Protein AF-A0A7S2TZS9-F1 (afdb_monomer_lite)

Radius of gyration: 16.5 Å; chains: 1; bounding box: 41×32×39 Å

Secondary structure (DSSP, 8-state):
-HHHHHHHTT-S-----PPPTTGGGS-HHHHHHHHT-SSGGG-EEEEEEEETT----SSS-TTS-SEEEEEEETTPPP-HHHHHHHHHHHSPTTSPPPPGGG--EEEPPHHHHHHHHSS-TT---SSS-SS-PPEEE-TTGGGS--

Structure (mmCIF, N/CA/C/O backbone):
data_AF-A0A7S2TZS9-F1
#
_entry.id   AF-A0A7S2TZS9-F1
#
loop_
_atom_site.group_PDB
_atom_site.id
_atom_site.type_symbol
_atom_site.label_atom_id
_atom_site.label_alt_id
_atom_site.label_comp_id
_atom_site.label_asym_id
_atom_site.label_entity_id
_atom_site.label_seq_id
_atom_site.pdbx_PDB_ins_code
_atom_site.Cartn_x
_atom_site.Cartn_y
_atom_site.Cartn_z
_atom_site.occupancy
_atom_site.B_iso_or_equiv
_atom_site.auth_seq_id
_atom_site.auth_comp_id
_atom_site.auth_asym_id
_atom_site.auth_atom_id
_atom_site.pdbx_PDB_model_num
ATOM 1 N N . ARG A 1 1 ? 17.184 -11.361 4.198 1.00 77.44 1 ARG A N 1
ATOM 2 C CA . ARG A 1 1 ? 15.869 -11.066 4.832 1.00 77.44 1 ARG A CA 1
ATOM 3 C C . ARG A 1 1 ? 14.644 -11.398 3.969 1.00 77.44 1 ARG A C 1
ATOM 5 O O . ARG A 1 1 ? 14.068 -12.443 4.199 1.00 77.44 1 ARG A O 1
ATOM 12 N N . LEU A 1 2 ? 14.186 -10.570 3.008 1.00 83.56 2 LEU A N 1
ATOM 13 C CA . LEU A 1 2 ? 12.896 -10.843 2.319 1.00 83.56 2 LEU A CA 1
ATOM 14 C C . LEU A 1 2 ? 12.884 -12.157 1.523 1.00 83.56 2 LEU A C 1
ATOM 16 O O . LEU A 1 2 ? 11.884 -12.861 1.530 1.00 83.56 2 LEU A O 1
ATOM 20 N N . ARG A 1 3 ? 14.005 -12.504 0.878 1.00 83.88 3 ARG A N 1
ATOM 21 C CA . ARG A 1 3 ? 14.159 -13.792 0.184 1.00 83.88 3 ARG A CA 1
ATOM 22 C C . ARG A 1 3 ? 14.045 -14.981 1.139 1.00 83.88 3 ARG A C 1
ATOM 24 O O . ARG A 1 3 ? 13.292 -15.896 0.846 1.00 83.88 3 ARG A O 1
ATOM 31 N N . GLU A 1 4 ? 14.747 -14.934 2.274 1.00 85.38 4 GLU A N 1
ATOM 32 C CA . GLU A 1 4 ? 14.646 -15.971 3.314 1.00 85.38 4 GLU A CA 1
ATOM 33 C C . GLU A 1 4 ? 13.214 -16.082 3.843 1.00 85.38 4 GLU A C 1
ATOM 35 O O . GLU A 1 4 ? 12.684 -17.176 3.953 1.00 85.38 4 GLU A O 1
ATOM 40 N N . LEU A 1 5 ? 12.557 -14.951 4.108 1.00 84.88 5 LEU A N 1
ATOM 41 C CA . LEU A 1 5 ? 11.201 -14.940 4.646 1.00 84.88 5 LEU A CA 1
ATOM 42 C C . LEU A 1 5 ? 10.164 -15.447 3.631 1.00 84.88 5 LEU A C 1
ATOM 44 O O . LEU A 1 5 ? 9.240 -16.155 4.000 1.00 84.88 5 LEU A O 1
ATOM 48 N N . CYS A 1 6 ? 10.324 -15.167 2.337 1.00 84.31 6 CYS A N 1
ATOM 49 C CA . CYS A 1 6 ? 9.469 -15.784 1.321 1.00 84.31 6 CYS A CA 1
ATOM 50 C C . CYS A 1 6 ? 9.692 -17.296 1.179 1.00 84.31 6 CYS A C 1
ATOM 52 O O . CYS A 1 6 ? 8.790 -17.967 0.696 1.00 84.31 6 CYS A O 1
ATOM 54 N N . ALA A 1 7 ? 10.838 -17.834 1.608 1.00 82.94 7 ALA A N 1
ATOM 55 C CA . ALA A 1 7 ? 11.068 -19.278 1.636 1.00 82.94 7 ALA A CA 1
ATOM 56 C C . ALA A 1 7 ? 10.362 -19.975 2.814 1.00 82.94 7 ALA A C 1
ATOM 58 O O . ALA A 1 7 ? 10.189 -21.189 2.780 1.00 82.94 7 ALA A O 1
ATOM 59 N N . THR A 1 8 ? 9.943 -19.231 3.844 1.00 86.69 8 THR A N 1
ATOM 60 C CA . THR A 1 8 ? 9.249 -19.783 5.022 1.00 86.69 8 THR A CA 1
ATOM 61 C C . THR A 1 8 ? 7.729 -19.614 4.978 1.00 86.69 8 THR A C 1
ATOM 63 O O . THR A 1 8 ? 7.026 -20.167 5.820 1.00 86.69 8 THR A O 1
ATOM 66 N N . ILE A 1 9 ? 7.206 -18.858 4.010 1.00 84.81 9 ILE A N 1
ATOM 67 C CA . ILE A 1 9 ? 5.772 -18.591 3.835 1.00 84.81 9 ILE A CA 1
ATOM 68 C C . ILE A 1 9 ? 5.286 -19.393 2.619 1.00 84.81 9 ILE A C 1
ATOM 70 O O . ILE A 1 9 ? 6.026 -19.474 1.639 1.00 84.81 9 ILE A O 1
ATOM 74 N N . PRO A 1 10 ? 4.060 -19.956 2.622 1.00 86.12 10 PRO A N 1
ATOM 75 C CA . PRO A 1 10 ? 3.513 -20.724 1.499 1.00 86.12 10 PRO A CA 1
ATOM 76 C C . PRO A 1 10 ? 3.142 -19.828 0.302 1.00 86.12 10 PRO A C 1
ATOM 78 O O . PRO A 1 10 ? 1.979 -19.700 -0.078 1.00 86.12 10 PRO A O 1
ATOM 81 N N . ILE A 1 11 ? 4.138 -19.173 -0.293 1.00 84.38 11 ILE A N 1
ATOM 82 C CA . ILE A 1 11 ? 4.017 -18.403 -1.527 1.00 84.38 11 ILE A CA 1
ATOM 83 C C . ILE A 1 11 ? 4.520 -19.304 -2.664 1.00 84.38 11 ILE A C 1
ATOM 85 O O . ILE A 1 11 ? 5.704 -19.640 -2.680 1.00 84.38 11 ILE A O 1
ATOM 89 N N . PRO A 1 12 ? 3.669 -19.685 -3.635 1.00 85.19 12 PRO A N 1
ATOM 90 C CA . PRO A 1 12 ? 4.034 -20.668 -4.659 1.00 85.19 12 PRO A CA 1
ATOM 91 C C . PRO A 1 12 ? 5.134 -20.173 -5.605 1.00 85.19 12 PRO A C 1
ATOM 93 O O . PRO A 1 12 ? 5.866 -20.973 -6.181 1.00 85.19 12 PRO A O 1
ATOM 96 N N . SER A 1 13 ? 5.266 -18.855 -5.783 1.00 88.00 13 SER A N 1
ATOM 97 C CA . SER A 1 13 ? 6.365 -18.268 -6.545 1.00 88.00 13 SER A CA 1
ATOM 98 C C . SER A 1 13 ? 6.644 -16.827 -6.119 1.00 88.00 13 SER A C 1
ATOM 100 O O . SER A 1 13 ? 5.725 -16.055 -5.845 1.00 88.00 13 SER A O 1
ATOM 102 N N . ALA A 1 14 ? 7.920 -16.447 -6.093 1.00 88.81 14 ALA A N 1
ATOM 103 C CA . ALA A 1 14 ? 8.351 -15.067 -5.908 1.00 88.81 14 ALA A CA 1
ATOM 104 C C . ALA A 1 14 ? 9.623 -14.809 -6.723 1.00 88.81 14 ALA A C 1
ATOM 106 O O . ALA A 1 14 ? 10.540 -15.631 -6.745 1.00 88.81 14 ALA A O 1
ATOM 107 N N . ARG A 1 15 ? 9.702 -13.651 -7.385 1.00 89.88 15 ARG A N 1
ATOM 108 C CA . ARG A 1 15 ? 10.897 -13.212 -8.119 1.00 89.88 15 ARG A CA 1
ATOM 109 C C . ARG A 1 15 ? 11.338 -11.848 -7.607 1.00 89.88 15 ARG A C 1
ATOM 111 O O . ARG A 1 15 ? 10.583 -10.885 -7.651 1.00 89.88 15 ARG A O 1
ATOM 118 N N . PHE A 1 16 ? 12.581 -11.768 -7.138 1.00 90.12 16 PHE A N 1
ATOM 119 C CA . PHE A 1 16 ? 13.166 -10.537 -6.606 1.00 90.12 16 PHE A CA 1
ATOM 120 C C . PHE A 1 16 ? 14.146 -9.937 -7.604 1.00 90.12 16 PHE A C 1
ATOM 122 O O . PHE A 1 16 ? 15.170 -10.559 -7.899 1.00 90.12 16 PHE A O 1
ATOM 129 N N . LYS A 1 17 ? 13.888 -8.705 -8.040 1.00 91.69 17 LYS A N 1
ATOM 130 C CA . LYS A 1 17 ? 14.800 -7.929 -8.885 1.00 91.69 17 LYS A CA 1
ATOM 131 C C . LYS A 1 17 ? 15.447 -6.807 -8.080 1.00 91.69 17 LYS A C 1
ATOM 133 O O . LYS A 1 17 ? 14.787 -6.167 -7.265 1.00 91.69 17 LYS A O 1
ATOM 138 N N . ARG A 1 18 ? 16.751 -6.600 -8.280 1.00 91.94 18 ARG A N 1
ATOM 139 C CA . ARG A 1 18 ? 17.460 -5.441 -7.726 1.00 91.94 18 ARG A CA 1
ATOM 140 C C . ARG A 1 18 ? 17.217 -4.261 -8.654 1.00 91.94 18 ARG A C 1
ATOM 142 O O . ARG A 1 18 ? 17.446 -4.385 -9.852 1.00 91.94 18 ARG A O 1
ATOM 149 N N . ALA A 1 19 ? 16.738 -3.160 -8.095 1.00 91.75 19 ALA A N 1
ATOM 150 C CA . ALA A 1 19 ? 16.517 -1.933 -8.836 1.00 91.75 19 ALA A CA 1
ATOM 151 C C . ALA A 1 19 ? 17.677 -0.948 -8.606 1.00 91.75 19 ALA A C 1
ATOM 153 O O . ALA A 1 19 ? 18.275 -0.977 -7.525 1.00 91.75 19 ALA A O 1
ATOM 154 N N . PRO A 1 20 ? 17.997 -0.093 -9.591 1.00 93.88 20 PRO A N 1
ATOM 155 C CA . PRO A 1 20 ? 18.914 1.031 -9.413 1.00 93.88 20 PRO A CA 1
ATOM 156 C C . PRO A 1 20 ? 18.473 1.991 -8.298 1.00 93.88 20 PRO A C 1
ATOM 158 O O . PRO A 1 20 ? 17.305 2.014 -7.904 1.00 93.88 20 PRO A O 1
ATOM 161 N N . SER A 1 21 ? 19.400 2.800 -7.781 1.00 92.19 21 SER A N 1
ATOM 162 C CA . SER A 1 21 ? 19.123 3.749 -6.688 1.00 92.19 21 SER A CA 1
ATOM 163 C C . SER A 1 21 ? 18.128 4.849 -7.078 1.00 92.19 21 SER A C 1
ATOM 165 O O . SER A 1 21 ? 17.376 5.331 -6.231 1.00 92.19 21 SER A O 1
ATOM 167 N N . ASP A 1 22 ? 18.075 5.209 -8.357 1.00 94.25 22 ASP A N 1
ATOM 168 C CA . ASP A 1 22 ? 17.181 6.204 -8.950 1.00 94.25 22 ASP A CA 1
ATOM 169 C C . ASP A 1 22 ? 15.835 5.620 -9.415 1.00 94.25 22 ASP A C 1
ATOM 171 O O . ASP A 1 22 ? 15.005 6.346 -9.954 1.00 94.25 22 ASP A O 1
ATOM 175 N N . TYR A 1 23 ? 15.555 4.339 -9.148 1.00 93.50 23 TYR A N 1
ATOM 176 C CA . TYR A 1 23 ? 14.336 3.632 -9.575 1.00 93.50 23 TYR A CA 1
ATOM 177 C C . TYR A 1 23 ? 13.025 4.399 -9.326 1.00 93.50 23 TYR A C 1
ATOM 179 O O . TYR A 1 23 ? 12.090 4.348 -10.125 1.00 93.50 23 TYR A O 1
ATOM 187 N N . TYR A 1 24 ? 12.930 5.136 -8.216 1.00 89.50 24 TYR A N 1
ATOM 188 C CA . TYR A 1 24 ? 11.730 5.908 -7.885 1.00 89.50 24 TYR A CA 1
ATOM 189 C C . TYR A 1 24 ? 11.574 7.220 -8.671 1.00 89.50 24 TYR A C 1
ATOM 191 O O . TYR A 1 24 ? 10.507 7.831 -8.581 1.00 89.50 24 TYR A O 1
ATOM 199 N N . GLN A 1 25 ? 12.573 7.619 -9.458 1.00 94.62 25 GLN A N 1
ATOM 200 C CA . GLN A 1 25 ? 12.524 8.745 -10.397 1.00 94.62 25 GLN A CA 1
ATOM 201 C C . GLN A 1 25 ? 12.023 8.317 -11.787 1.00 94.62 25 GLN A C 1
ATOM 203 O O . GLN A 1 25 ? 11.595 9.156 -12.571 1.00 94.62 25 GLN A O 1
ATOM 208 N N . TRP A 1 26 ? 12.022 7.014 -12.080 1.00 96.56 26 TRP A N 1
ATOM 209 C CA . TRP A 1 26 ? 11.635 6.466 -13.382 1.00 96.56 26 TRP A CA 1
ATOM 210 C C . TRP A 1 26 ? 10.127 6.545 -13.641 1.00 96.56 26 TRP A C 1
ATOM 212 O O . TRP A 1 26 ? 9.327 6.548 -12.695 1.00 96.56 26 TRP A O 1
ATOM 222 N N . THR A 1 27 ? 9.722 6.504 -14.912 1.00 97.69 27 THR A N 1
ATOM 223 C CA . THR A 1 27 ? 8.310 6.352 -15.304 1.00 97.69 27 THR A CA 1
ATOM 224 C C . THR A 1 27 ? 7.768 4.973 -14.916 1.00 97.69 27 THR A C 1
ATOM 226 O O . THR A 1 27 ? 8.523 4.052 -14.592 1.00 97.69 27 THR A O 1
ATOM 229 N N . LEU A 1 28 ? 6.443 4.795 -14.924 1.00 97.31 28 LEU A N 1
ATOM 230 C CA . LEU A 1 28 ? 5.850 3.493 -14.598 1.00 97.31 28 LEU A CA 1
ATOM 231 C C . LEU A 1 28 ? 6.187 2.429 -15.649 1.00 97.31 28 LEU A C 1
ATOM 233 O O . LEU A 1 28 ? 6.355 1.267 -15.293 1.00 97.31 28 LEU A O 1
ATOM 237 N N . GLU A 1 29 ? 6.339 2.813 -16.912 1.00 98.19 29 GLU A N 1
ATOM 238 C CA . GLU A 1 29 ? 6.713 1.934 -18.022 1.00 98.19 29 GLU A CA 1
ATOM 239 C C . GLU A 1 29 ? 8.135 1.402 -17.832 1.00 98.19 29 GLU A C 1
ATOM 241 O O . GLU A 1 29 ? 8.343 0.193 -17.863 1.00 98.19 29 GLU A O 1
ATOM 246 N N . GLN A 1 30 ? 9.092 2.274 -17.499 1.00 97.81 30 GLN A N 1
ATOM 247 C CA . GLN A 1 30 ? 10.467 1.860 -17.198 1.00 97.81 30 GLN A CA 1
ATOM 248 C C . GLN A 1 30 ? 10.518 0.884 -16.013 1.00 97.81 30 GLN A C 1
ATOM 250 O O . GLN A 1 30 ? 11.229 -0.122 -16.041 1.00 97.81 30 GLN A O 1
ATOM 255 N N . ARG A 1 31 ? 9.728 1.145 -14.961 1.00 97.19 31 ARG A N 1
ATOM 256 C CA . ARG A 1 31 ? 9.622 0.240 -13.805 1.00 97.19 31 ARG A CA 1
ATOM 257 C C . ARG A 1 31 ? 8.969 -1.089 -14.176 1.00 97.19 31 ARG A C 1
ATOM 259 O O . ARG A 1 31 ? 9.418 -2.128 -13.697 1.00 97.19 31 ARG A O 1
ATOM 266 N N . ARG A 1 32 ? 7.930 -1.068 -15.017 1.00 97.06 32 ARG A N 1
ATOM 267 C CA . ARG A 1 32 ? 7.264 -2.264 -15.557 1.00 97.06 32 ARG A CA 1
ATOM 268 C C . ARG A 1 32 ? 8.271 -3.122 -16.304 1.00 97.06 32 ARG A C 1
ATOM 270 O O . ARG A 1 32 ? 8.345 -4.314 -16.017 1.00 97.06 32 ARG A O 1
ATOM 277 N N . ASP A 1 33 ? 9.052 -2.521 -17.192 1.00 97.25 33 ASP A N 1
ATOM 278 C CA . ASP A 1 33 ? 10.025 -3.225 -18.030 1.00 97.25 33 ASP A CA 1
ATOM 279 C C . ASP A 1 33 ? 11.126 -3.852 -17.176 1.00 97.25 33 ASP A C 1
ATOM 281 O O . ASP A 1 33 ? 11.392 -5.051 -17.284 1.00 97.25 33 ASP A O 1
ATOM 285 N N . LEU A 1 34 ? 11.673 -3.091 -16.219 1.00 96.38 34 LEU A N 1
ATOM 286 C CA . LEU A 1 34 ? 12.624 -3.623 -15.244 1.00 96.38 34 LEU A CA 1
ATOM 287 C C . LEU A 1 34 ? 12.024 -4.800 -14.475 1.00 96.38 34 LEU A C 1
ATOM 289 O O . LEU A 1 34 ? 12.668 -5.841 -14.340 1.00 96.38 34 LEU A O 1
ATOM 293 N N . LEU A 1 35 ? 10.793 -4.664 -13.975 1.00 94.75 35 LEU A N 1
ATOM 294 C CA . LEU A 1 35 ? 10.125 -5.705 -13.198 1.00 94.75 35 LEU A CA 1
ATOM 295 C C . LEU A 1 35 ? 9.650 -6.885 -14.056 1.00 94.75 35 LEU A C 1
ATOM 297 O O . LEU A 1 35 ? 9.549 -7.999 -13.542 1.00 94.75 35 LEU A O 1
ATOM 301 N N . GLY A 1 36 ? 9.536 -6.721 -15.373 1.00 94.94 36 GLY A N 1
ATOM 302 C CA . GLY A 1 36 ? 8.982 -7.717 -16.293 1.00 94.94 36 GLY A CA 1
ATOM 303 C C . GLY A 1 36 ? 7.482 -7.925 -16.083 1.00 94.94 36 GLY A C 1
ATOM 304 O O . GLY A 1 36 ? 7.004 -9.050 -16.183 1.00 94.94 36 GLY A O 1
ATOM 305 N N . ALA A 1 37 ? 6.763 -6.868 -15.702 1.00 94.75 37 ALA A N 1
ATOM 306 C CA . ALA A 1 37 ? 5.319 -6.921 -15.503 1.00 94.75 37 ALA A CA 1
ATOM 307 C C . ALA A 1 37 ? 4.573 -6.788 -16.851 1.00 94.75 37 ALA A C 1
ATOM 309 O O . ALA A 1 37 ? 5.026 -6.023 -17.701 1.00 94.75 37 ALA A O 1
ATOM 310 N N . PRO A 1 38 ? 3.412 -7.446 -17.054 1.00 95.06 38 PRO A N 1
ATOM 311 C CA . PRO A 1 38 ? 2.683 -7.369 -18.329 1.00 95.06 38 PRO A CA 1
ATOM 312 C C . PRO A 1 38 ? 2.175 -5.959 -18.666 1.00 95.06 38 PRO A C 1
ATOM 314 O O . PRO A 1 38 ? 2.148 -5.548 -19.822 1.00 95.06 38 PRO A O 1
ATOM 317 N N . HIS A 1 39 ? 1.772 -5.199 -17.646 1.00 96.12 39 HIS A N 1
ATOM 318 C CA . HIS A 1 39 ? 1.255 -3.839 -17.783 1.00 96.12 39 HIS A CA 1
ATOM 319 C C . HIS A 1 39 ? 1.558 -3.016 -16.525 1.00 96.12 39 HIS A C 1
ATOM 321 O O . HIS A 1 39 ? 1.795 -3.576 -15.451 1.00 96.12 39 HIS A O 1
ATOM 327 N N . ILE A 1 40 ? 1.502 -1.684 -16.619 1.00 97.06 40 ILE A N 1
ATOM 328 C CA . ILE A 1 40 ? 1.723 -0.789 -15.468 1.00 97.06 40 ILE A CA 1
ATOM 329 C C . ILE A 1 40 ? 0.702 -1.005 -14.336 1.00 97.06 40 ILE A C 1
ATOM 331 O O . ILE A 1 40 ? 0.997 -0.721 -13.178 1.00 97.06 40 ILE A O 1
ATOM 335 N N . ASP A 1 41 ? -0.467 -1.576 -14.638 1.00 95.94 41 ASP A N 1
ATOM 336 C CA . ASP A 1 41 ? -1.493 -1.908 -13.639 1.00 95.94 41 ASP A CA 1
ATOM 337 C C . ASP A 1 41 ? -1.111 -3.072 -12.718 1.00 95.94 41 ASP A C 1
ATOM 339 O O . ASP A 1 41 ? -1.730 -3.256 -11.674 1.00 95.94 41 ASP A O 1
ATOM 343 N N . TYR A 1 42 ? -0.077 -3.841 -13.055 1.00 95.62 42 TYR A N 1
ATOM 344 C CA . TYR A 1 42 ? 0.471 -4.861 -12.158 1.00 95.62 42 TYR A CA 1
ATOM 345 C C . TYR A 1 42 ? 1.411 -4.253 -11.112 1.00 95.62 42 TYR A C 1
ATOM 347 O O . TYR A 1 42 ? 1.705 -4.878 -10.092 1.00 95.62 42 TYR A O 1
ATOM 355 N N . LEU A 1 43 ? 1.878 -3.019 -11.330 1.00 95.62 43 LEU A N 1
ATOM 356 C CA . LEU A 1 43 ? 2.747 -2.337 -10.385 1.00 95.62 43 LEU A CA 1
ATOM 357 C C . LEU A 1 43 ? 1.928 -1.850 -9.195 1.00 95.62 43 LEU A C 1
ATOM 359 O O . LEU A 1 43 ? 1.038 -1.009 -9.332 1.00 95.62 43 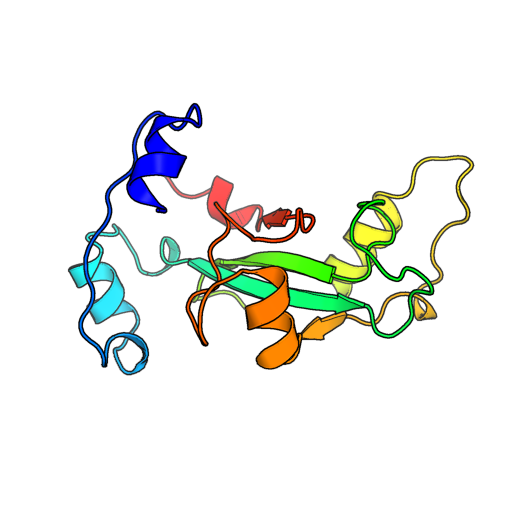LEU A O 1
ATOM 363 N N . CYS A 1 44 ? 2.278 -2.329 -8.006 1.00 95.19 44 CYS A N 1
ATOM 364 C CA . CYS A 1 44 ? 1.623 -1.952 -6.761 1.00 95.19 44 CYS A CA 1
ATOM 365 C C . CYS A 1 44 ? 2.536 -1.098 -5.886 1.00 95.19 44 CYS A C 1
ATOM 367 O O . CYS A 1 44 ? 3.750 -1.292 -5.850 1.00 95.19 44 CYS A O 1
ATOM 369 N N . LYS A 1 45 ? 1.926 -0.192 -5.127 1.00 92.88 45 LYS A N 1
ATOM 370 C CA . LYS A 1 45 ? 2.564 0.508 -4.016 1.00 92.88 45 LYS A CA 1
ATOM 371 C C . LYS A 1 45 ? 1.894 0.126 -2.710 1.00 92.88 45 LYS A C 1
ATOM 373 O O . LYS A 1 45 ? 0.677 -0.070 -2.648 1.00 92.88 45 LYS A O 1
ATOM 378 N N . THR A 1 46 ? 2.705 0.103 -1.667 1.00 92.69 46 THR A N 1
ATOM 379 C CA . THR A 1 46 ? 2.261 -0.119 -0.298 1.00 92.69 46 THR A CA 1
ATOM 380 C C . THR A 1 46 ? 2.416 1.181 0.472 1.00 92.69 46 THR A C 1
ATOM 382 O O . THR A 1 46 ? 3.453 1.834 0.393 1.00 92.69 46 THR A O 1
ATOM 385 N N 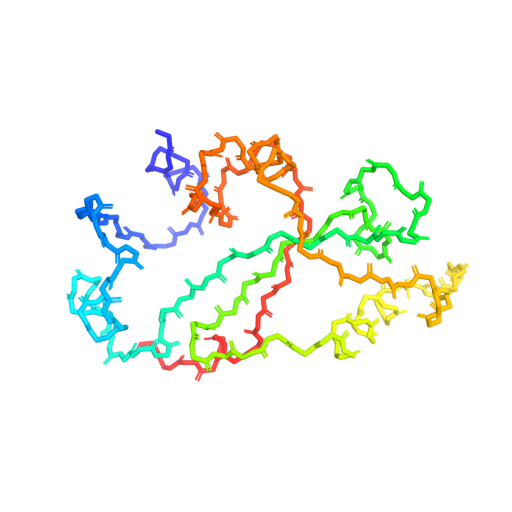. MET A 1 47 ? 1.377 1.583 1.196 1.00 92.00 47 MET A N 1
ATOM 386 C CA . MET A 1 47 ? 1.389 2.786 2.027 1.00 92.00 47 MET A CA 1
ATOM 387 C C . MET A 1 47 ? 0.888 2.441 3.420 1.00 92.00 47 MET A C 1
ATOM 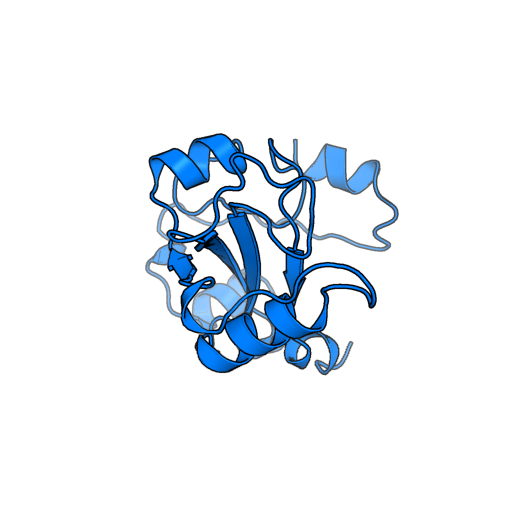389 O O . MET A 1 47 ? -0.079 1.694 3.553 1.00 92.00 47 MET A O 1
ATOM 393 N N . ILE A 1 48 ? 1.485 3.028 4.451 1.00 94.12 48 ILE A N 1
ATOM 394 C CA . ILE A 1 48 ? 0.980 2.904 5.817 1.00 94.12 48 ILE A CA 1
ATOM 395 C C . ILE A 1 48 ? 0.110 4.122 6.118 1.00 94.12 48 ILE A C 1
ATOM 397 O O . ILE A 1 48 ? 0.528 5.269 5.957 1.00 94.12 48 ILE A O 1
ATOM 401 N N . MET A 1 49 ? -1.121 3.862 6.538 1.00 95.06 49 MET A N 1
ATOM 402 C CA . MET A 1 49 ? -2.110 4.857 6.919 1.00 95.06 49 MET A CA 1
ATOM 403 C C . MET A 1 49 ? -2.306 4.827 8.432 1.00 95.06 49 MET A C 1
ATOM 405 O O . MET A 1 49 ? -2.639 3.791 8.996 1.00 95.06 49 MET A O 1
ATOM 409 N N . LYS A 1 50 ? -2.155 5.975 9.082 1.00 96.19 50 LYS A N 1
ATOM 410 C CA . LYS A 1 50 ? -2.439 6.208 10.496 1.00 96.19 50 LYS A CA 1
ATOM 411 C C . LYS A 1 50 ? -3.877 6.684 10.678 1.00 96.19 50 LYS A C 1
ATOM 413 O O . LYS A 1 50 ? -4.283 7.684 10.076 1.00 96.19 50 LYS A O 1
ATOM 418 N N . ASN A 1 51 ? -4.630 6.037 11.565 1.00 95.25 51 ASN A N 1
ATOM 419 C CA . ASN A 1 51 ? -5.883 6.587 12.068 1.00 95.25 51 ASN A CA 1
ATOM 420 C C . ASN A 1 51 ? -5.581 7.615 13.169 1.00 95.25 51 ASN A C 1
ATOM 422 O O . ASN A 1 51 ? -5.237 7.279 14.304 1.00 95.25 51 ASN A O 1
ATOM 426 N N . THR A 1 52 ? -5.716 8.902 12.861 1.00 95.12 52 THR A N 1
ATOM 427 C CA . THR A 1 52 ? -5.367 9.961 13.823 1.00 95.12 52 THR A CA 1
ATOM 428 C C . THR A 1 52 ? -6.440 10.191 14.886 1.00 95.12 52 THR A C 1
ATOM 430 O O . THR A 1 52 ? -6.243 11.031 15.756 1.00 95.12 52 THR A O 1
ATOM 433 N N . ARG A 1 53 ? -7.591 9.512 14.797 1.00 94.00 53 ARG A N 1
ATOM 434 C CA . ARG A 1 53 ? -8.736 9.710 15.701 1.00 94.00 53 ARG A CA 1
ATOM 435 C C . ARG A 1 53 ? -9.112 8.480 16.524 1.00 94.00 53 ARG A C 1
ATOM 437 O O . ARG A 1 53 ? -9.998 8.585 17.367 1.00 94.00 53 ARG A O 1
ATOM 444 N N . THR A 1 54 ? -8.448 7.345 16.308 1.00 91.88 54 THR A N 1
ATOM 445 C CA . THR A 1 54 ? -8.604 6.191 17.200 1.00 91.88 54 THR A CA 1
ATOM 446 C C . THR A 1 54 ? -7.858 6.406 18.515 1.00 91.88 54 THR A C 1
ATOM 448 O O . THR A 1 54 ? -6.827 7.088 18.554 1.00 91.88 54 THR A O 1
ATOM 451 N N . LYS A 1 55 ? -8.391 5.791 19.574 1.00 91.12 55 LYS A N 1
ATOM 452 C CA . LYS A 1 55 ? -7.727 5.645 20.872 1.00 91.12 55 LYS A CA 1
ATOM 453 C C . LYS A 1 55 ? -6.772 4.452 20.908 1.00 91.12 55 LYS A C 1
ATOM 455 O O . LYS A 1 55 ? -5.981 4.373 21.838 1.00 91.12 55 LYS A O 1
ATOM 460 N N . ALA A 1 56 ? -6.840 3.552 19.923 1.00 92.19 56 ALA A N 1
ATOM 461 C CA . ALA A 1 56 ? -5.887 2.462 19.812 1.00 92.19 56 ALA A CA 1
ATOM 462 C C . ALA A 1 56 ? -4.458 3.008 19.707 1.00 92.19 56 ALA A C 1
ATOM 464 O O . ALA A 1 56 ? -4.198 4.031 19.058 1.00 92.19 56 ALA A O 1
ATOM 465 N N . THR A 1 57 ? -3.542 2.314 20.365 1.00 93.94 57 THR A N 1
ATOM 466 C CA . THR A 1 57 ? -2.109 2.618 20.385 1.00 93.94 57 THR A CA 1
ATOM 467 C C . THR A 1 57 ? -1.313 1.650 19.513 1.00 93.94 57 THR A C 1
ATOM 469 O O . THR A 1 57 ? -0.172 1.947 19.171 1.00 93.94 57 THR A O 1
ATOM 472 N N . ASP A 1 58 ? -1.926 0.542 19.097 1.00 93.62 58 ASP A N 1
ATOM 473 C CA . ASP A 1 58 ? -1.302 -0.579 18.402 1.00 93.62 58 ASP A CA 1
ATOM 474 C C . ASP A 1 58 ? -2.129 -1.038 17.180 1.00 93.62 58 ASP A C 1
ATOM 476 O O . ASP A 1 58 ? -3.004 -0.322 16.682 1.00 93.62 58 ASP A O 1
ATOM 480 N N . CYS A 1 59 ? -1.807 -2.220 16.650 1.00 94.94 59 CYS A N 1
ATOM 481 C CA . CYS A 1 59 ? -2.419 -2.792 15.446 1.00 94.94 59 CYS A CA 1
ATOM 482 C C . CYS A 1 59 ? -3.149 -4.124 15.707 1.00 94.94 59 CYS A C 1
ATOM 484 O O . CYS A 1 59 ? -3.306 -4.928 14.790 1.00 94.94 59 CYS A O 1
ATOM 486 N N . SER A 1 60 ? -3.549 -4.389 16.955 1.00 92.19 60 SER A N 1
ATOM 487 C CA . SER A 1 60 ? -4.083 -5.693 17.375 1.00 92.19 60 SER A CA 1
ATOM 488 C C . SER A 1 60 ? -5.540 -5.930 16.950 1.00 92.19 60 S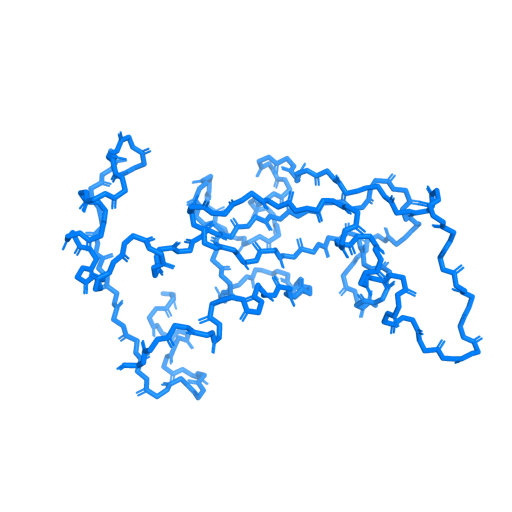ER A C 1
ATOM 490 O O . SER A 1 60 ? -5.890 -7.040 16.551 1.00 92.19 60 SER A O 1
ATOM 492 N N . ASP A 1 61 ? -6.396 -4.900 16.979 1.00 91.31 61 ASP A N 1
ATOM 493 C CA . ASP A 1 61 ? -7.783 -4.979 16.495 1.00 91.31 61 ASP A CA 1
ATOM 494 C C . ASP A 1 61 ? -7.877 -4.451 15.058 1.00 91.31 61 ASP A C 1
ATOM 496 O O . ASP A 1 61 ? -7.904 -3.239 14.833 1.00 91.31 61 ASP A O 1
ATOM 500 N N . ILE A 1 62 ? -7.981 -5.342 14.066 1.00 90.19 62 ILE A N 1
ATOM 501 C CA . ILE A 1 62 ? -8.142 -4.982 12.641 1.00 90.19 62 ILE A CA 1
ATOM 502 C C . ILE A 1 62 ? -9.324 -4.040 12.372 1.00 90.19 62 ILE A C 1
ATOM 504 O O . ILE A 1 62 ? -9.352 -3.343 11.364 1.00 90.19 62 ILE A O 1
ATOM 508 N N . THR A 1 63 ? -10.308 -3.985 13.264 1.00 89.62 63 THR A N 1
ATOM 509 C CA . THR A 1 63 ? -11.503 -3.156 13.098 1.00 89.62 63 THR A CA 1
ATOM 510 C C . THR A 1 63 ? -11.355 -1.758 13.714 1.00 89.62 63 THR A C 1
ATOM 512 O O . THR A 1 63 ? -12.246 -0.922 13.547 1.00 89.62 63 THR A O 1
ATOM 515 N N . ASP A 1 64 ? -10.258 -1.486 14.437 1.00 91.44 64 ASP A N 1
ATOM 516 C CA . ASP A 1 64 ? -9.920 -0.180 15.031 1.00 91.44 64 ASP A CA 1
ATOM 517 C C . ASP A 1 64 ? -8.415 -0.013 15.324 1.00 91.44 64 ASP A C 1
ATOM 519 O O . ASP A 1 64 ? -8.019 0.532 16.347 1.00 91.44 64 ASP A O 1
ATOM 523 N N . SER A 1 65 ? -7.557 -0.474 14.415 1.00 94.62 65 SER A N 1
ATOM 524 C CA . SER A 1 65 ? -6.104 -0.352 14.554 1.00 94.62 65 SER A CA 1
ATOM 525 C C . SER A 1 65 ? -5.611 1.086 14.401 1.00 94.62 65 SER A C 1
ATOM 527 O O . SER A 1 65 ? -6.204 1.912 13.693 1.00 94.62 65 SER A O 1
ATOM 529 N N . LYS A 1 66 ? -4.470 1.387 15.029 1.00 96.19 66 LYS A N 1
ATOM 530 C CA . LYS A 1 66 ? -3.768 2.665 14.879 1.00 96.19 66 LYS A CA 1
ATOM 531 C C . LYS A 1 66 ? -3.219 2.853 13.474 1.00 96.19 66 LYS A C 1
ATOM 533 O O . LYS A 1 66 ? -3.308 3.962 12.940 1.00 96.19 66 LYS A O 1
ATOM 538 N N . TYR A 1 67 ? -2.702 1.783 12.877 1.00 96.44 67 TYR A N 1
ATOM 539 C CA . TYR A 1 67 ? -2.132 1.787 11.537 1.00 96.44 67 TYR A CA 1
ATOM 540 C C . TYR A 1 67 ? -2.761 0.708 10.659 1.00 96.44 67 TYR A C 1
ATOM 542 O O . TYR A 1 67 ? -3.156 -0.352 11.136 1.00 96.44 67 TYR A O 1
ATOM 550 N N . TYR A 1 68 ? -2.830 0.994 9.363 1.00 95.38 68 TYR A N 1
ATOM 551 C CA . TYR A 1 68 ? -3.272 0.075 8.322 1.00 95.38 68 TYR A CA 1
ATOM 552 C C . TYR A 1 68 ? -2.318 0.147 7.146 1.00 95.38 68 TYR A C 1
ATOM 554 O O . TYR A 1 68 ? -1.951 1.234 6.700 1.00 95.38 68 TYR A O 1
ATOM 562 N N . MET A 1 69 ? -1.968 -1.001 6.595 1.00 95.06 69 MET A N 1
ATOM 563 C CA . MET A 1 69 ? -1.176 -1.095 5.385 1.00 95.06 69 MET A CA 1
ATOM 564 C C . MET A 1 69 ? -2.103 -1.217 4.181 1.00 95.06 69 MET A C 1
ATOM 566 O O . MET A 1 69 ? -2.952 -2.099 4.126 1.00 95.06 69 MET A O 1
ATOM 570 N N . ILE A 1 70 ? -1.957 -0.322 3.212 1.00 94.31 70 ILE A N 1
ATOM 571 C CA . ILE A 1 70 ? -2.818 -0.231 2.037 1.00 94.31 70 ILE A CA 1
ATOM 572 C C . ILE A 1 70 ? -2.008 -0.599 0.797 1.00 94.31 70 ILE A C 1
ATOM 574 O O . ILE A 1 70 ? -1.050 0.101 0.463 1.00 94.31 70 ILE A O 1
ATOM 578 N N . VAL A 1 71 ? -2.417 -1.662 0.103 1.00 95.06 71 VAL A N 1
ATOM 579 C CA . VAL A 1 71 ? -1.797 -2.131 -1.144 1.00 95.06 71 VAL A CA 1
ATOM 580 C C . VAL A 1 71 ? -2.718 -1.806 -2.317 1.00 95.06 71 VAL A C 1
ATOM 582 O O . VAL A 1 71 ? -3.836 -2.321 -2.417 1.00 95.06 71 VAL A O 1
ATOM 585 N N . ILE A 1 72 ? -2.261 -0.926 -3.206 1.00 95.50 72 ILE A N 1
ATOM 586 C CA . ILE A 1 72 ? -3.002 -0.484 -4.397 1.00 95.50 72 ILE A CA 1
ATOM 587 C C . ILE A 1 72 ? -2.076 -0.424 -5.608 1.00 95.50 72 ILE A C 1
ATOM 589 O O . ILE A 1 72 ? -0.869 -0.250 -5.455 1.00 95.50 72 ILE A O 1
ATOM 593 N N . GLN A 1 73 ? -2.638 -0.483 -6.812 1.00 95.75 73 GLN A N 1
ATOM 594 C CA . GLN A 1 73 ? -1.891 -0.179 -8.031 1.00 95.75 73 GLN A CA 1
ATOM 595 C C . GLN A 1 73 ? -1.305 1.245 -8.020 1.00 95.75 73 GLN A C 1
ATOM 597 O O . GLN A 1 73 ? -1.931 2.172 -7.497 1.00 95.75 73 GLN A O 1
ATOM 602 N N . TYR A 1 74 ? -0.151 1.453 -8.660 1.00 95.00 74 TYR A N 1
ATOM 603 C CA . TYR A 1 74 ? 0.427 2.788 -8.877 1.00 95.00 74 TYR A CA 1
ATOM 604 C C . TYR A 1 74 ? -0.493 3.698 -9.698 1.00 95.00 74 TYR A C 1
ATOM 606 O O . TYR A 1 74 ? -0.576 4.892 -9.411 1.00 95.00 74 TYR A O 1
ATOM 614 N N . THR A 1 75 ? -1.225 3.127 -10.657 1.00 94.62 75 THR A N 1
ATOM 615 C CA . THR A 1 75 ? -2.216 3.819 -11.498 1.00 94.62 75 THR A CA 1
ATOM 616 C C . THR A 1 75 ? -3.482 4.213 -10.727 1.00 94.62 75 THR A C 1
ATOM 618 O O . THR A 1 75 ? -4.265 5.049 -11.180 1.00 94.62 75 THR A O 1
ATOM 621 N N . ALA A 1 76 ? -3.690 3.659 -9.527 1.00 94.00 76 ALA A N 1
ATOM 622 C CA . ALA A 1 76 ? -4.862 3.926 -8.709 1.00 94.00 76 ALA A CA 1
ATOM 623 C C . ALA A 1 76 ? -4.627 5.042 -7.679 1.00 94.00 76 ALA A C 1
ATOM 625 O O . ALA A 1 76 ? -3.568 5.186 -7.060 1.00 94.00 76 ALA A O 1
ATOM 626 N N . ARG A 1 77 ? -5.695 5.801 -7.414 1.00 90.25 77 ARG A N 1
ATOM 627 C CA . ARG A 1 77 ? -5.774 6.723 -6.276 1.00 90.25 77 ARG A CA 1
ATOM 628 C C . ARG A 1 77 ? -6.597 6.095 -5.158 1.00 90.25 77 ARG A C 1
ATOM 630 O O . ARG A 1 77 ? -7.682 5.563 -5.386 1.00 90.25 77 ARG A O 1
ATOM 637 N N . MET A 1 78 ? -6.088 6.179 -3.932 1.00 90.19 78 MET A N 1
ATOM 638 C CA . MET A 1 78 ? -6.796 5.692 -2.751 1.00 90.19 78 MET A CA 1
ATOM 639 C C . MET A 1 78 ? -8.054 6.531 -2.495 1.00 90.19 78 MET A C 1
ATOM 641 O O . MET A 1 78 ? -7.988 7.755 -2.391 1.00 90.19 78 MET A O 1
ATOM 645 N N . ASN A 1 79 ? -9.195 5.863 -2.324 1.00 90.62 79 ASN A N 1
ATOM 646 C CA . ASN A 1 79 ? -10.450 6.507 -1.954 1.00 90.62 79 ASN A CA 1
ATOM 647 C C . ASN A 1 79 ? -10.641 6.446 -0.427 1.00 90.62 79 ASN A C 1
ATOM 649 O O . ASN A 1 79 ? -10.912 5.382 0.135 1.00 90.62 79 ASN A O 1
ATOM 653 N N . LYS A 1 80 ? -10.501 7.599 0.239 1.00 88.31 80 LYS A N 1
ATOM 654 C CA . LYS A 1 80 ? -10.581 7.719 1.705 1.00 88.31 80 LYS A CA 1
ATOM 655 C C . LYS A 1 80 ? -11.961 7.359 2.264 1.00 88.31 80 LYS A C 1
ATOM 657 O O . LYS A 1 80 ? -12.037 6.761 3.337 1.00 88.31 80 LYS A O 1
ATOM 662 N N . ASP A 1 81 ? -13.038 7.669 1.546 1.00 89.50 81 ASP A N 1
ATOM 663 C CA . ASP A 1 81 ? -14.401 7.348 1.981 1.00 89.50 81 ASP A CA 1
ATOM 664 C C . ASP A 1 81 ? -14.676 5.847 1.928 1.00 89.50 81 ASP A C 1
ATOM 666 O O . ASP A 1 81 ? -15.227 5.286 2.877 1.00 89.50 81 ASP A O 1
ATOM 670 N N . LYS A 1 82 ? -14.234 5.170 0.860 1.00 90.94 82 LYS A N 1
ATOM 671 C CA . LYS A 1 82 ? -14.320 3.706 0.748 1.00 90.94 82 LYS A CA 1
ATOM 672 C C . LYS A 1 82 ? -13.512 3.021 1.845 1.00 90.94 82 LYS A C 1
ATOM 674 O O . LYS A 1 82 ? -14.040 2.120 2.490 1.00 90.94 82 LYS A O 1
ATOM 679 N N . LEU A 1 83 ? -12.286 3.485 2.100 1.00 90.38 83 LEU A N 1
ATOM 680 C CA . LEU A 1 83 ? -11.445 2.982 3.191 1.00 90.38 83 LEU A CA 1
ATOM 681 C C . LEU A 1 83 ? -12.144 3.138 4.550 1.00 90.38 83 LEU A C 1
ATOM 683 O O . LEU A 1 83 ? -12.239 2.189 5.324 1.00 90.38 83 LEU A O 1
ATOM 687 N N . THR A 1 84 ? -12.707 4.320 4.802 1.00 89.62 84 THR A N 1
ATOM 688 C CA . THR A 1 84 ? -13.434 4.619 6.041 1.00 89.62 84 THR A CA 1
ATOM 689 C C . THR A 1 84 ? -14.664 3.731 6.198 1.00 89.62 84 THR A C 1
ATOM 691 O O . THR A 1 84 ? -14.902 3.185 7.273 1.00 89.62 84 THR A O 1
ATOM 694 N N . LYS A 1 85 ? -15.454 3.563 5.133 1.00 90.00 85 LYS A N 1
ATOM 695 C CA . LYS A 1 85 ? -16.638 2.697 5.135 1.00 90.00 85 LYS A CA 1
ATOM 696 C C . LYS A 1 85 ? -16.259 1.241 5.397 1.00 90.00 85 LYS A C 1
ATOM 698 O O . LYS A 1 85 ? -16.924 0.593 6.194 1.00 90.00 85 LYS A O 1
ATOM 703 N N . MET A 1 86 ? -15.192 0.751 4.770 1.00 89.94 86 MET A N 1
ATOM 704 C CA . MET A 1 86 ? -14.730 -0.626 4.929 1.00 89.94 86 MET A CA 1
ATOM 705 C C . MET A 1 86 ? -14.327 -0.931 6.375 1.00 89.94 86 MET A C 1
ATOM 707 O O . MET A 1 86 ? -14.880 -1.856 6.957 1.00 89.94 86 MET A O 1
ATOM 711 N N . ILE A 1 87 ? -13.459 -0.119 6.987 1.00 89.50 87 ILE A N 1
ATOM 712 C CA . ILE A 1 87 ? -13.014 -0.331 8.380 1.00 89.50 87 ILE A CA 1
ATOM 713 C C . ILE A 1 87 ? -14.207 -0.305 9.342 1.00 89.50 87 ILE A C 1
ATOM 715 O O . ILE A 1 87 ? -14.357 -1.171 10.198 1.00 89.50 87 ILE A O 1
ATOM 719 N N . ARG A 1 88 ? -15.131 0.645 9.151 1.00 87.38 88 ARG A N 1
ATOM 720 C CA . ARG A 1 88 ? -16.350 0.745 9.971 1.00 87.38 88 ARG A CA 1
ATOM 721 C C . ARG A 1 88 ? -17.294 -0.446 9.806 1.00 87.38 88 ARG A C 1
ATOM 723 O O . ARG A 1 88 ? -18.046 -0.734 10.734 1.00 87.38 88 ARG A O 1
ATOM 730 N N . ASN A 1 89 ? -17.296 -1.080 8.636 1.00 87.31 89 ASN A N 1
ATOM 731 C CA . ASN A 1 89 ? -18.149 -2.224 8.325 1.00 87.31 89 ASN A CA 1
ATOM 732 C C . ASN A 1 89 ? -17.528 -3.566 8.733 1.00 87.31 89 ASN A C 1
ATOM 734 O O . ASN A 1 89 ? -18.258 -4.543 8.797 1.00 87.31 89 ASN A O 1
ATOM 738 N N . GLN A 1 90 ? -16.224 -3.619 9.020 1.00 85.62 90 GLN A N 1
ATOM 739 C CA . GLN A 1 90 ? -15.569 -4.826 9.534 1.00 85.62 90 GLN A CA 1
ATOM 740 C C . GLN A 1 90 ? -15.784 -5.042 11.039 1.00 85.62 90 GLN A C 1
ATOM 742 O O . GLN A 1 90 ? -15.517 -6.130 11.538 1.00 85.62 90 GLN A O 1
ATOM 747 N N . ARG A 1 91 ? -16.263 -4.028 11.776 1.00 84.69 91 ARG A N 1
ATOM 748 C CA . ARG A 1 91 ? -16.616 -4.168 13.198 1.00 84.69 91 ARG A CA 1
ATOM 749 C C . ARG A 1 91 ? -17.724 -5.231 13.351 1.00 84.69 91 ARG A C 1
ATOM 751 O O . ARG A 1 91 ? -18.781 -5.041 12.748 1.00 84.69 91 ARG A O 1
ATOM 758 N N . PRO A 1 92 ? -17.518 -6.288 14.159 1.00 83.00 92 PRO A N 1
ATOM 759 C CA . PRO A 1 92 ? -18.533 -7.313 14.387 1.00 83.00 92 PRO A CA 1
ATOM 760 C C . PRO A 1 92 ? -19.754 -6.740 15.113 1.00 83.00 92 PRO A C 1
ATOM 762 O O . PRO A 1 92 ? -19.664 -5.714 15.801 1.00 83.00 92 PRO A O 1
ATOM 765 N N . GLU A 1 93 ? -20.888 -7.427 14.981 1.00 74.62 93 GLU A N 1
ATOM 766 C CA . GLU A 1 93 ? -22.089 -7.124 15.759 1.00 74.62 93 GLU A CA 1
ATOM 767 C C . GLU A 1 93 ? -21.789 -7.192 17.267 1.00 74.62 93 GLU A C 1
ATOM 769 O O . GLU A 1 93 ? -20.917 -7.932 17.720 1.00 74.62 93 GLU A O 1
ATOM 774 N N . GLY A 1 94 ? -22.439 -6.333 18.054 1.00 74.94 94 GLY A N 1
ATOM 775 C CA . GLY A 1 94 ? -22.184 -6.205 19.495 1.00 74.94 94 GLY A CA 1
ATOM 776 C C . GLY A 1 94 ? -20.966 -5.349 19.879 1.00 74.94 94 GLY A C 1
ATOM 777 O O . GLY A 1 94 ? -20.933 -4.808 20.984 1.00 74.94 94 GLY A O 1
ATOM 778 N N . LYS A 1 95 ? -19.998 -5.104 18.980 1.00 77.81 95 LYS A N 1
ATOM 779 C CA . LYS A 1 95 ? -18.953 -4.090 19.220 1.00 77.81 95 LYS A CA 1
ATOM 780 C C . LYS A 1 95 ? -19.461 -2.695 18.846 1.00 77.81 95 LYS A C 1
ATOM 782 O O . LYS A 1 95 ? -20.051 -2.487 17.787 1.00 77.81 95 LYS A O 1
ATOM 787 N N . ARG A 1 96 ? -19.150 -1.689 19.678 1.00 79.06 96 ARG A N 1
ATOM 788 C CA . ARG A 1 96 ? -19.471 -0.276 19.390 1.00 79.06 96 ARG A CA 1
ATOM 789 C C . ARG A 1 96 ? -18.980 0.098 17.988 1.00 79.06 96 ARG A C 1
ATOM 791 O O . ARG A 1 96 ? -17.776 0.054 17.721 1.00 79.06 96 ARG A O 1
ATOM 798 N N . ARG A 1 97 ? -19.905 0.492 17.105 1.00 80.50 97 ARG A N 1
ATOM 799 C CA . ARG A 1 97 ? -19.560 0.960 15.756 1.00 80.50 97 ARG A CA 1
ATOM 800 C C . ARG A 1 97 ? -18.749 2.246 15.853 1.00 80.50 97 ARG A C 1
ATOM 802 O O . ARG A 1 97 ? -19.109 3.174 16.581 1.00 80.50 97 ARG A O 1
ATOM 809 N N . LEU A 1 98 ? -17.682 2.328 15.064 1.00 83.25 98 LEU A N 1
ATOM 810 C CA . LEU A 1 98 ? -16.928 3.565 14.922 1.00 83.25 98 LEU A CA 1
ATOM 811 C C . LEU A 1 98 ? -17.812 4.627 14.259 1.00 83.25 98 LEU A C 1
ATOM 813 O O . LEU A 1 98 ? -18.459 4.391 13.228 1.00 83.25 98 LEU A O 1
ATOM 817 N N . SER A 1 99 ? -17.838 5.823 14.845 1.00 83.56 99 SER A N 1
ATOM 818 C CA . SER A 1 99 ? -18.502 6.966 14.222 1.00 83.56 99 SER A CA 1
ATOM 819 C C . SER A 1 99 ? -17.758 7.354 12.941 1.00 83.56 99 SER A C 1
ATOM 821 O O . SER A 1 99 ? -16.557 7.112 12.812 1.00 83.56 99 SER A O 1
ATOM 823 N N . LYS A 1 100 ? -18.438 8.002 11.985 1.00 81.12 100 LYS A N 1
ATOM 824 C CA . LYS A 1 100 ? -17.763 8.520 10.776 1.00 81.12 100 LYS A CA 1
ATOM 825 C C . LYS A 1 100 ? -16.608 9.455 11.149 1.00 81.12 100 LYS A C 1
ATOM 827 O O . LYS A 1 100 ? -15.563 9.431 10.517 1.00 81.12 100 LYS A O 1
ATOM 832 N N . LYS A 1 101 ? -16.794 10.238 12.218 1.00 83.50 101 LYS A N 1
ATOM 833 C CA . LYS A 1 101 ? -15.784 11.148 12.763 1.00 83.50 101 LYS A CA 1
ATOM 834 C C . LYS A 1 101 ? -14.644 10.419 13.482 1.00 83.50 101 LYS A C 1
ATOM 836 O O . LYS A 1 101 ? -13.615 11.051 13.657 1.00 83.50 101 LYS A O 1
ATOM 841 N N . GLY A 1 102 ? -14.797 9.159 13.889 1.00 84.00 102 GLY A N 1
ATOM 842 C CA . GLY A 1 102 ? -13.772 8.375 14.593 1.00 84.00 102 GLY A CA 1
ATOM 843 C C . GLY A 1 102 ? -12.708 7.759 13.681 1.00 84.00 102 GLY A C 1
ATOM 844 O O . GLY A 1 102 ? -11.738 7.188 14.168 1.00 84.00 102 GLY A O 1
ATOM 845 N N . VAL A 1 103 ? -12.865 7.892 12.363 1.00 90.94 103 VAL A N 1
ATOM 846 C CA . VAL A 1 103 ? -11.914 7.379 11.376 1.00 90.94 103 VAL A CA 1
ATOM 847 C C . VAL A 1 103 ? -11.367 8.551 10.570 1.00 90.94 103 VAL A C 1
ATOM 849 O O . VAL A 1 103 ? -12.096 9.191 9.817 1.00 90.94 103 VAL A O 1
ATOM 852 N N . ASN A 1 104 ? -10.080 8.848 10.738 1.00 93.31 104 ASN A N 1
ATOM 853 C CA . ASN A 1 104 ? -9.375 9.840 9.928 1.00 93.31 104 ASN A CA 1
ATOM 854 C C . ASN A 1 104 ? -8.020 9.282 9.512 1.00 93.31 104 ASN A C 1
ATOM 856 O O . ASN A 1 104 ? -7.069 9.294 10.291 1.00 93.31 104 ASN A O 1
ATOM 860 N N . MET A 1 105 ? -7.955 8.800 8.275 1.00 94.19 105 MET A N 1
ATOM 861 C CA . MET A 1 105 ? -6.766 8.161 7.726 1.00 94.19 105 MET A CA 1
ATOM 862 C C . MET A 1 105 ? -5.828 9.202 7.118 1.00 94.19 105 MET A C 1
ATOM 864 O O . MET A 1 105 ? -6.190 9.923 6.180 1.00 94.19 105 MET A O 1
ATOM 868 N N . ARG A 1 106 ? -4.607 9.259 7.642 1.00 94.69 106 ARG A N 1
ATOM 869 C CA . ARG A 1 106 ? -3.495 10.065 7.126 1.00 94.69 106 ARG A CA 1
ATOM 870 C C . ARG A 1 106 ? -2.324 9.151 6.800 1.00 94.69 106 ARG A C 1
ATOM 872 O O . ARG A 1 106 ? -2.222 8.083 7.382 1.00 94.69 106 ARG A O 1
ATOM 879 N N . VAL A 1 107 ? -1.487 9.537 5.845 1.00 93.44 107 VAL A N 1
ATOM 880 C CA . VAL A 1 107 ? -0.246 8.794 5.583 1.00 93.44 107 VAL A CA 1
ATOM 881 C C . VAL A 1 107 ? 0.617 8.891 6.844 1.00 93.44 107 VAL A C 1
ATOM 883 O O . VAL A 1 107 ? 0.672 9.965 7.446 1.00 93.44 107 VAL A O 1
ATOM 886 N N . ALA A 1 108 ? 1.190 7.771 7.280 1.00 94.38 108 ALA A N 1
ATOM 887 C CA . ALA A 1 108 ? 2.121 7.746 8.405 1.00 94.38 108 ALA A CA 1
ATOM 888 C C . ALA A 1 108 ? 3.381 8.565 8.079 1.00 94.38 108 ALA A C 1
ATOM 890 O O . ALA A 1 108 ? 3.730 8.723 6.906 1.00 94.38 108 ALA A O 1
ATOM 891 N N . SER A 1 109 ? 4.052 9.096 9.100 1.00 93.25 109 SER A N 1
ATOM 892 C CA . SER A 1 109 ? 5.328 9.790 8.891 1.00 93.25 109 SER A CA 1
ATOM 893 C C . SER A 1 109 ? 6.418 8.820 8.413 1.00 93.25 109 SER A C 1
ATOM 895 O O . SER A 1 109 ? 6.247 7.597 8.458 1.00 93.25 109 SER A O 1
ATOM 897 N N . ALA A 1 110 ? 7.551 9.349 7.948 1.00 89.75 110 ALA A N 1
ATOM 898 C CA . ALA A 1 110 ? 8.683 8.516 7.546 1.00 89.75 110 ALA A CA 1
ATOM 899 C C . ALA A 1 110 ? 9.223 7.697 8.731 1.00 89.75 110 ALA A C 1
ATOM 901 O O . ALA A 1 110 ? 9.488 6.506 8.586 1.00 89.75 110 ALA A O 1
ATOM 902 N N . GLU A 1 111 ? 9.308 8.309 9.912 1.00 91.44 111 GLU A N 1
ATOM 903 C CA . GLU A 1 111 ? 9.771 7.689 11.156 1.00 91.44 111 GLU A CA 1
ATOM 904 C C . GLU A 1 111 ? 8.823 6.570 11.598 1.00 91.44 111 GLU A C 1
ATOM 906 O O . GLU A 1 111 ? 9.265 5.465 11.913 1.00 91.44 111 GLU A O 1
ATOM 911 N N . GLU A 1 112 ? 7.510 6.822 11.551 1.00 93.19 112 GLU A N 1
ATOM 912 C CA . GLU A 1 112 ? 6.493 5.797 11.806 1.00 93.19 112 GLU A CA 1
ATOM 913 C C . GLU A 1 112 ? 6.600 4.657 10.790 1.00 93.19 112 GLU A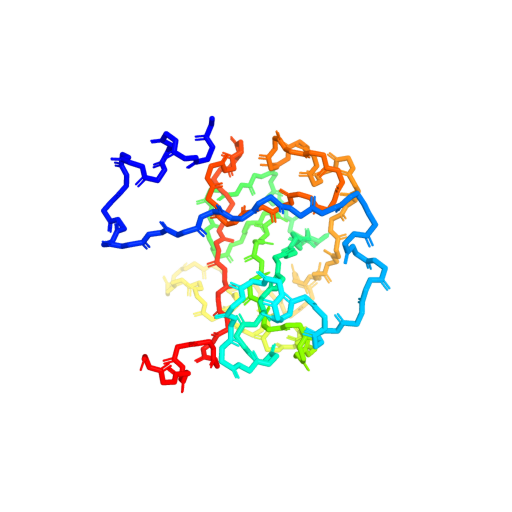 C 1
ATOM 915 O O . GLU A 1 112 ? 6.536 3.489 11.162 1.00 93.19 112 GLU A O 1
ATOM 920 N N . GLY A 1 113 ? 6.806 4.978 9.511 1.00 90.56 113 GLY A N 1
ATOM 921 C CA . GLY A 1 113 ? 6.995 3.990 8.455 1.00 90.56 113 GLY A CA 1
ATOM 922 C C . GLY A 1 113 ? 8.211 3.095 8.687 1.00 90.56 113 GLY A C 1
ATOM 923 O O . GLY A 1 113 ? 8.105 1.878 8.527 1.00 90.56 113 GLY A O 1
ATOM 924 N N . ILE A 1 114 ? 9.339 3.667 9.112 1.00 89.94 114 ILE A N 1
ATOM 925 C CA . ILE A 1 114 ? 10.561 2.921 9.442 1.00 89.94 114 ILE A CA 1
ATOM 926 C C . ILE A 1 114 ? 10.331 2.029 10.658 1.00 89.94 114 ILE A C 1
ATOM 928 O O . ILE A 1 114 ? 10.641 0.843 10.605 1.00 89.94 114 ILE A O 1
ATOM 932 N N . MET A 1 115 ? 9.739 2.565 11.725 1.00 92.00 115 MET A N 1
ATOM 933 C CA . MET A 1 115 ? 9.466 1.812 12.950 1.00 92.00 115 MET A CA 1
ATOM 934 C C . MET A 1 115 ? 8.505 0.641 12.705 1.00 92.00 115 MET A C 1
ATOM 936 O O . MET A 1 115 ? 8.762 -0.475 13.150 1.00 92.00 115 MET A O 1
ATOM 940 N N . LEU A 1 116 ? 7.430 0.866 11.946 1.00 90.88 116 LEU A N 1
ATOM 941 C CA . LEU A 1 116 ? 6.426 -0.160 11.661 1.00 90.88 116 LEU A CA 1
ATOM 942 C C . LEU A 1 116 ? 6.935 -1.212 10.670 1.00 90.88 116 LEU A C 1
ATOM 944 O O . LEU A 1 116 ? 6.639 -2.399 10.819 1.00 90.88 116 LEU A O 1
ATOM 948 N N . SER A 1 117 ? 7.677 -0.792 9.642 1.00 87.94 117 SER A N 1
ATOM 949 C CA . SER A 1 117 ? 8.138 -1.702 8.589 1.00 87.94 117 SER A CA 1
ATOM 950 C C . SER A 1 117 ? 9.458 -2.393 8.907 1.00 87.94 117 SER A C 1
ATOM 952 O O . SER A 1 117 ? 9.659 -3.534 8.500 1.00 87.94 117 SER A O 1
ATOM 954 N N . GLY A 1 118 ? 10.344 -1.744 9.658 1.00 86.69 118 GLY A N 1
ATOM 955 C CA . GLY A 1 118 ? 11.731 -2.169 9.832 1.00 86.69 118 GLY A CA 1
ATOM 956 C C . GLY A 1 118 ? 12.601 -1.939 8.590 1.00 86.69 118 GLY A C 1
ATOM 957 O O . GLY A 1 118 ? 13.679 -2.527 8.499 1.00 86.69 118 GLY A O 1
ATOM 958 N N . TYR A 1 119 ? 12.140 -1.128 7.632 1.00 82.38 119 TYR A N 1
ATOM 959 C CA . TYR A 1 119 ? 12.851 -0.774 6.404 1.00 82.38 119 TYR A CA 1
ATOM 960 C C . TYR A 1 119 ? 12.965 0.749 6.254 1.00 82.38 119 TYR A C 1
ATOM 962 O O . TYR A 1 119 ? 12.172 1.499 6.813 1.00 82.38 119 TYR A O 1
ATOM 970 N N . GLY A 1 120 ? 13.955 1.211 5.484 1.00 76.69 120 GLY A N 1
ATOM 971 C CA . GLY A 1 120 ? 14.159 2.635 5.208 1.00 76.69 120 GLY A CA 1
ATOM 972 C C . GLY A 1 120 ? 13.025 3.291 4.405 1.00 76.69 120 GLY A C 1
ATOM 973 O O . GLY A 1 120 ? 12.067 2.645 3.969 1.00 76.69 120 GLY A O 1
ATOM 974 N N . HIS A 1 121 ? 13.154 4.600 4.170 1.00 72.50 121 HIS A N 1
ATOM 975 C CA . HIS A 1 121 ? 12.203 5.364 3.360 1.00 72.50 121 HIS A CA 1
ATOM 976 C C . HIS A 1 121 ? 11.974 4.707 1.982 1.00 72.50 121 HIS A C 1
ATOM 978 O O . HIS A 1 121 ? 12.917 4.248 1.341 1.00 72.50 121 HIS A O 1
ATOM 984 N N . ASN A 1 122 ? 10.717 4.661 1.520 1.00 69.00 122 ASN A N 1
ATOM 985 C CA . ASN A 1 122 ? 10.287 3.987 0.281 1.00 69.00 122 ASN A CA 1
ATOM 986 C C . ASN A 1 122 ? 10.564 2.471 0.197 1.00 69.00 122 ASN A C 1
ATOM 988 O O . ASN A 1 122 ? 10.530 1.905 -0.894 1.00 69.00 122 ASN A O 1
ATOM 992 N N . ALA A 1 123 ? 10.798 1.786 1.316 1.00 75.31 123 ALA A N 1
ATOM 993 C CA . ALA A 1 123 ? 11.001 0.336 1.339 1.00 75.31 123 ALA A CA 1
ATOM 994 C C . ALA A 1 123 ? 9.902 -0.412 2.114 1.00 75.31 123 ALA A C 1
ATOM 996 O O . ALA A 1 123 ? 10.106 -1.543 2.549 1.00 75.31 123 ALA A O 1
ATOM 997 N N . VAL A 1 124 ? 8.718 0.196 2.270 1.00 78.12 124 VAL A N 1
ATOM 998 C CA . VAL A 1 124 ? 7.563 -0.486 2.869 1.00 78.12 124 VAL A CA 1
ATOM 999 C C . VAL A 1 124 ? 7.146 -1.640 1.964 1.00 78.12 124 VAL A C 1
ATOM 1001 O O . VAL A 1 124 ? 6.731 -1.439 0.820 1.00 78.12 124 VAL A O 1
ATOM 1004 N N . THR A 1 125 ? 7.218 -2.853 2.500 1.00 81.50 125 THR A N 1
ATOM 1005 C CA . THR A 1 125 ? 6.807 -4.069 1.803 1.00 81.50 125 THR A CA 1
ATOM 1006 C C . THR A 1 125 ? 5.678 -4.752 2.571 1.00 81.50 125 THR A C 1
ATOM 1008 O O . THR A 1 125 ? 5.623 -4.649 3.793 1.00 81.50 125 THR A O 1
ATOM 1011 N N . PRO A 1 126 ? 4.758 -5.451 1.888 1.00 79.12 126 PRO A N 1
ATOM 1012 C CA . PRO A 1 126 ? 3.635 -6.111 2.550 1.00 79.12 126 PRO A CA 1
ATOM 1013 C C . PRO A 1 126 ? 4.034 -7.353 3.364 1.00 79.12 126 PRO A C 1
ATOM 1015 O O . PRO A 1 126 ? 3.177 -8.017 3.936 1.00 79.12 126 PRO A O 1
ATOM 1018 N N . VAL A 1 127 ? 5.321 -7.697 3.397 1.00 81.88 127 VAL A N 1
ATOM 1019 C CA . VAL A 1 127 ? 5.849 -8.963 3.900 1.00 81.88 127 VAL A CA 1
ATOM 1020 C C . VAL A 1 127 ? 7.092 -8.665 4.738 1.00 81.88 127 VAL A C 1
ATOM 1022 O O . VAL A 1 127 ? 7.888 -7.810 4.377 1.00 81.88 127 VAL A O 1
ATOM 1025 N N . GLY A 1 128 ? 7.278 -9.348 5.869 1.00 84.38 128 GLY A N 1
ATOM 1026 C CA . GLY A 1 128 ? 8.467 -9.156 6.713 1.00 84.38 128 GLY A CA 1
ATOM 1027 C C . GLY A 1 128 ? 8.511 -7.840 7.503 1.00 84.38 128 GLY A C 1
ATOM 1028 O O . GLY A 1 128 ? 9.591 -7.454 7.953 1.00 84.38 128 GLY A O 1
ATOM 1029 N N . MET A 1 129 ? 7.360 -7.182 7.682 1.00 88.75 129 MET A N 1
ATOM 1030 C CA . MET A 1 129 ? 7.185 -6.003 8.542 1.00 88.75 129 MET A CA 1
ATOM 1031 C C . MET A 1 129 ? 7.639 -6.278 9.988 1.00 88.75 129 MET A C 1
ATOM 1033 O O . MET A 1 129 ? 7.523 -7.403 10.473 1.00 88.75 129 MET A O 1
ATOM 1037 N N . ALA A 1 130 ? 8.131 -5.250 10.686 1.00 90.25 130 ALA A N 1
ATOM 1038 C CA . ALA A 1 130 ? 8.506 -5.345 12.102 1.00 90.25 130 ALA A CA 1
ATOM 1039 C C . ALA A 1 130 ? 7.284 -5.445 13.031 1.00 90.25 130 ALA A C 1
ATOM 1041 O O . ALA A 1 130 ? 7.333 -6.126 14.052 1.00 90.25 130 ALA A O 1
ATOM 1042 N N . VAL A 1 131 ? 6.182 -4.792 12.657 1.00 91.88 131 VAL A N 1
ATOM 1043 C CA . VAL A 1 131 ? 4.894 -4.855 13.356 1.00 91.88 131 VAL A CA 1
ATOM 1044 C C . VAL A 1 131 ? 3.871 -5.553 12.467 1.00 91.88 131 VAL A C 1
ATOM 1046 O O . VAL A 1 131 ? 3.809 -5.306 11.261 1.00 91.88 131 VAL A O 1
ATOM 1049 N N . ASN A 1 132 ? 3.027 -6.399 13.061 1.00 91.25 132 ASN A N 1
ATOM 1050 C CA . ASN A 1 132 ? 1.899 -7.008 12.360 1.00 91.25 132 ASN A CA 1
ATOM 1051 C C . ASN A 1 132 ? 0.794 -5.963 12.119 1.00 91.25 132 ASN A C 1
ATOM 1053 O O . ASN A 1 132 ? -0.123 -5.806 12.922 1.00 91.25 132 ASN A O 1
ATOM 1057 N N . VAL A 1 133 ? 0.929 -5.189 11.041 1.00 94.38 133 VAL A N 1
ATOM 1058 C CA . VAL A 1 133 ? -0.023 -4.142 10.650 1.00 94.38 133 VAL A CA 1
ATOM 1059 C C . VAL A 1 133 ? -1.103 -4.744 9.742 1.00 94.38 133 VAL A C 1
ATOM 1061 O O . VAL A 1 133 ? -0.751 -5.318 8.707 1.00 94.38 133 VAL A O 1
ATOM 1064 N N . PRO A 1 134 ? -2.406 -4.569 10.042 1.00 94.50 134 PRO A N 1
ATOM 1065 C CA . PRO A 1 134 ? -3.478 -5.046 9.184 1.00 94.50 134 PRO A CA 1
ATOM 1066 C C . PRO A 1 134 ? -3.341 -4.574 7.740 1.00 94.50 134 PRO A C 1
ATOM 1068 O O . PRO A 1 134 ? -3.229 -3.375 7.466 1.00 94.50 134 PRO A O 1
ATOM 1071 N N . MET A 1 135 ? -3.382 -5.529 6.814 1.00 93.25 135 MET A N 1
ATOM 1072 C CA . MET A 1 135 ? -3.247 -5.274 5.386 1.00 93.25 135 MET A CA 1
ATOM 1073 C C . MET A 1 135 ? -4.612 -5.194 4.709 1.00 93.25 135 MET A C 1
ATOM 1075 O O . MET A 1 135 ? -5.465 -6.063 4.867 1.00 93.25 135 MET A O 1
ATOM 1079 N N . LEU A 1 136 ? -4.785 -4.163 3.893 1.00 93.38 136 LEU A N 1
ATOM 1080 C CA . LEU A 1 136 ? -5.950 -3.935 3.059 1.00 93.38 136 LEU A CA 1
ATOM 1081 C C . LEU A 1 136 ? -5.495 -3.865 1.602 1.00 93.38 136 LEU A C 1
ATOM 1083 O O . LEU A 1 136 ? -4.747 -2.966 1.210 1.00 93.38 136 LEU A O 1
ATOM 1087 N N . VAL A 1 137 ? -5.961 -4.816 0.798 1.00 93.88 137 VAL A N 1
ATOM 1088 C CA . VAL A 1 137 ? -5.557 -4.972 -0.602 1.00 93.88 137 VAL A CA 1
ATOM 1089 C C . VAL A 1 137 ? -6.690 -4.527 -1.521 1.00 93.88 137 VAL A C 1
ATOM 1091 O O . VAL A 1 137 ? -7.856 -4.871 -1.322 1.00 93.88 137 VAL A O 1
ATOM 1094 N N . SER A 1 138 ? -6.363 -3.745 -2.549 1.00 94.19 138 SER A N 1
ATOM 1095 C CA . SER A 1 138 ? -7.320 -3.378 -3.592 1.00 94.19 138 SER A CA 1
ATOM 1096 C C . SER A 1 138 ? -7.856 -4.619 -4.302 1.00 94.19 138 SER A C 1
ATOM 1098 O O . SER A 1 138 ? -7.105 -5.336 -4.958 1.00 94.19 138 SER A O 1
ATOM 1100 N N . HIS A 1 139 ? -9.178 -4.805 -4.291 1.00 93.19 139 HIS A N 1
ATOM 1101 C CA . HIS A 1 139 ? -9.837 -5.870 -5.056 1.00 93.19 139 HIS A CA 1
ATOM 1102 C C . HIS A 1 139 ? -9.541 -5.812 -6.567 1.00 93.19 139 HIS A C 1
ATOM 1104 O O . HIS A 1 139 ? -9.742 -6.800 -7.261 1.00 93.19 139 HIS A O 1
ATOM 1110 N N . ARG A 1 140 ? -9.092 -4.665 -7.103 1.00 93.75 140 ARG A N 1
ATOM 1111 C CA . ARG A 1 140 ? -8.697 -4.558 -8.515 1.00 93.75 140 ARG A CA 1
ATOM 1112 C C . ARG A 1 140 ? -7.432 -5.351 -8.823 1.00 93.75 140 ARG A C 1
ATOM 1114 O O . ARG A 1 140 ? -7.271 -5.759 -9.959 1.00 93.75 140 ARG A O 1
ATOM 1121 N N . ILE A 1 141 ? -6.544 -5.540 -7.845 1.00 94.38 141 ILE A N 1
ATOM 1122 C CA . ILE A 1 141 ? -5.333 -6.359 -8.012 1.00 94.38 141 ILE A CA 1
ATOM 1123 C C . ILE A 1 141 ? -5.742 -7.814 -8.263 1.00 94.38 141 ILE A C 1
ATOM 1125 O O . ILE A 1 141 ? -5.221 -8.453 -9.163 1.00 94.38 141 ILE A O 1
ATOM 1129 N N . LEU A 1 142 ? -6.763 -8.291 -7.543 1.00 92.38 142 LEU A N 1
ATOM 1130 C CA . LEU A 1 142 ? -7.316 -9.644 -7.682 1.00 92.38 142 LEU A CA 1
ATOM 1131 C C . LEU A 1 142 ? -8.082 -9.877 -8.996 1.00 92.38 142 LEU A 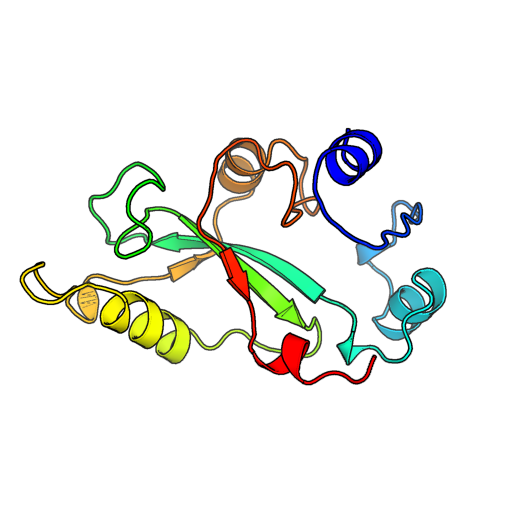C 1
ATOM 1133 O O . LEU A 1 142 ? -8.525 -10.989 -9.251 1.00 92.38 142 LEU A O 1
ATOM 1137 N N . LYS A 1 143 ? -8.293 -8.829 -9.802 1.00 94.12 143 LYS A N 1
ATOM 1138 C CA . LYS A 1 143 ? -8.969 -8.904 -11.105 1.00 94.12 143 LYS A CA 1
ATOM 1139 C C . LYS A 1 143 ? -7.994 -8.892 -12.285 1.00 94.12 143 LYS A C 1
ATOM 1141 O O . LYS A 1 143 ? -8.447 -8.898 -13.425 1.00 94.12 143 LYS A O 1
ATOM 1146 N N . LEU A 1 144 ? -6.690 -8.804 -12.026 1.00 92.31 144 LEU A N 1
ATOM 1147 C CA . LEU A 1 144 ? -5.678 -8.882 -13.074 1.00 92.31 144 LEU A CA 1
ATOM 1148 C C . LEU A 1 144 ? -5.562 -10.335 -13.568 1.00 92.31 144 LEU A C 1
ATOM 1150 O O . LEU A 1 144 ? -5.612 -11.242 -12.735 1.00 92.31 144 LEU A O 1
ATOM 1154 N N . PRO A 1 145 ? -5.417 -10.571 -14.884 1.00 87.19 145 PRO A N 1
ATOM 1155 C CA . PRO A 1 145 ? -5.186 -11.914 -15.402 1.00 87.19 145 PRO A CA 1
ATOM 1156 C C . PRO A 1 145 ? -3.829 -12.462 -14.936 1.00 87.19 145 PRO A C 1
ATOM 1158 O O . PRO A 1 145 ? -2.882 -11.688 -14.741 1.00 87.19 145 PRO A O 1
ATOM 1161 N N . TYR A 1 146 ? -3.780 -13.783 -14.741 1.00 66.62 146 TYR A N 1
ATOM 1162 C CA . TYR A 1 146 ? -2.586 -14.544 -14.360 1.00 66.62 146 TYR A CA 1
ATOM 1163 C C . TYR A 1 146 ? -1.675 -14.811 -15.555 1.00 66.62 146 TYR A C 1
ATOM 1165 O O . TYR A 1 146 ? -2.218 -15.080 -16.650 1.00 66.62 146 TYR A O 1
#

Organism: NCBI:txid641309

InterPro domains:
  IPR036754 YbaK/aminoacyl-tRNA synthetase-associated domain superfamily [G3DSA:3.90.960.10] (10-146)
  IPR036754 YbaK/aminoacyl-tRNA synthetase-associated domain superfamily [SSF55826] (20-145)

pLDDT: mean 89.99, std 6.18, range [66.62, 98.19]

Sequence (146 aa):
RLRELCATIPIPSARFKRAPSDYYQWTLEQRRDLLGAPHIDYLCKTMIMKNTRTKATDCSDITDSKYYMIVIQYTARMNKDKLTKMIRNQRPEGKRRLSKKGVNMRVASAEEGIMLSGYGHNAVTPVGMAVNVPMLVSHRILKLPY

Foldseek 3Di:
DQVVQVVVDPDVDDDDADDDPCLVVDDLVVVCVSVVPPDQQLAKAKFKKAFPQAPAPAAPDQLGGRIEIEIGRPPDDDDQVVVLVVSQVPDDPPDDGQDSVSGDIDTDDQVVQCQQAVDHPRPRDPTNTPGPHHYDYPVVSVVDDD